Protein AF-A0A2B5W203-F1 (afdb_monomer_lite)

Structure (mmCIF, N/CA/C/O backbone):
data_AF-A0A2B5W203-F1
#
_entry.id   AF-A0A2B5W203-F1
#
loop_
_atom_site.group_PDB
_atom_site.id
_atom_site.type_symbol
_atom_site.label_atom_id
_atom_site.label_alt_id
_atom_site.label_comp_id
_atom_site.label_asym_id
_atom_site.label_entity_id
_atom_site.label_seq_id
_atom_site.pdbx_PDB_ins_code
_atom_site.Cartn_x
_atom_site.Cartn_y
_atom_site.Cartn_z
_atom_site.occupancy
_atom_site.B_iso_or_equiv
_atom_site.auth_seq_id
_atom_site.auth_comp_id
_atom_site.auth_asym_id
_atom_site.auth_atom_id
_atom_site.pdbx_PDB_model_num
ATOM 1 N N . PHE A 1 1 ? 1.251 5.546 0.254 1.00 95.94 1 PHE A N 1
ATOM 2 C CA . PHE A 1 1 ? 1.426 4.492 -0.749 1.00 95.94 1 PHE A CA 1
ATOM 3 C C . PHE A 1 1 ? 2.353 4.980 -1.851 1.00 95.94 1 PHE A C 1
ATOM 5 O O . PHE A 1 1 ? 2.478 6.185 -2.088 1.00 95.94 1 PHE A O 1
ATOM 12 N N . TYR A 1 2 ? 3.015 4.024 -2.481 1.00 98.06 2 TYR A N 1
ATOM 13 C CA . TYR A 1 2 ? 4.114 4.180 -3.423 1.00 98.06 2 TYR A CA 1
ATOM 14 C C . TYR A 1 2 ? 3.804 3.365 -4.689 1.00 98.06 2 TYR A C 1
ATOM 16 O O . TYR A 1 2 ? 2.963 2.466 -4.639 1.00 98.06 2 TYR A O 1
ATOM 24 N N . ASP A 1 3 ? 4.456 3.666 -5.815 1.00 96.94 3 ASP A N 1
ATOM 25 C CA . ASP A 1 3 ? 4.309 2.913 -7.082 1.00 96.94 3 ASP A CA 1
ATOM 26 C C . ASP A 1 3 ? 5.179 1.646 -7.176 1.00 96.94 3 ASP A C 1
ATOM 28 O O . ASP A 1 3 ? 5.355 1.071 -8.250 1.00 96.94 3 ASP A O 1
ATOM 32 N N . GLY A 1 4 ? 5.708 1.200 -6.041 1.00 96.56 4 GLY A N 1
ATOM 33 C CA . GLY A 1 4 ? 6.547 0.020 -5.902 1.00 96.56 4 GLY A CA 1
ATOM 34 C C . GLY A 1 4 ? 7.124 -0.068 -4.491 1.00 96.56 4 GLY A C 1
ATOM 35 O O . GLY A 1 4 ? 7.037 0.888 -3.714 1.00 96.56 4 GLY A O 1
ATOM 36 N N . ILE A 1 5 ? 7.749 -1.200 -4.173 1.00 95.75 5 ILE A N 1
ATOM 37 C CA . ILE A 1 5 ? 8.584 -1.343 -2.972 1.00 95.75 5 ILE A CA 1
ATOM 38 C C . ILE A 1 5 ? 9.750 -0.359 -3.079 1.00 95.75 5 ILE A C 1
ATOM 40 O O . ILE A 1 5 ? 10.472 -0.375 -4.075 1.00 95.75 5 ILE A O 1
ATOM 44 N N . ASN A 1 6 ? 9.913 0.510 -2.076 1.00 93.06 6 ASN A N 1
ATOM 45 C CA . ASN A 1 6 ? 10.867 1.629 -2.106 1.00 93.06 6 ASN A CA 1
ATOM 46 C C . ASN A 1 6 ? 10.713 2.541 -3.346 1.00 93.06 6 ASN A C 1
ATOM 48 O O . ASN A 1 6 ? 11.669 3.190 -3.771 1.00 93.06 6 ASN A O 1
ATOM 52 N N . GLY A 1 7 ? 9.516 2.563 -3.944 1.00 94.56 7 GLY A N 1
ATOM 53 C CA . GLY A 1 7 ? 9.202 3.341 -5.138 1.00 94.56 7 GLY A CA 1
ATOM 54 C C . GLY A 1 7 ? 8.976 4.825 -4.854 1.00 94.56 7 GLY A C 1
ATOM 55 O O . GLY A 1 7 ? 9.182 5.329 -3.748 1.00 94.56 7 GLY A O 1
ATOM 56 N N . SER A 1 8 ? 8.491 5.543 -5.861 1.00 98.06 8 SER A N 1
ATOM 57 C CA . SER A 1 8 ? 8.130 6.952 -5.723 1.00 98.06 8 SER A CA 1
ATOM 58 C C . SER A 1 8 ? 6.858 7.110 -4.895 1.00 98.06 8 SER A C 1
ATOM 60 O O . SER A 1 8 ? 5.865 6.403 -5.093 1.00 98.06 8 SER A O 1
ATOM 62 N N . TYR A 1 9 ? 6.857 8.083 -3.984 1.00 97.56 9 TYR A N 1
ATOM 63 C CA . TYR A 1 9 ? 5.670 8.433 -3.206 1.00 97.56 9 TYR A CA 1
ATOM 64 C C . TYR A 1 9 ? 4.543 8.926 -4.125 1.00 97.56 9 TYR A C 1
ATOM 66 O O . TYR A 1 9 ? 4.755 9.804 -4.963 1.00 97.56 9 TYR A O 1
ATOM 74 N N . LYS A 1 10 ? 3.333 8.380 -3.959 1.00 97.75 10 LYS A N 1
ATOM 75 C CA . LYS A 1 10 ? 2.145 8.773 -4.742 1.00 97.75 10 LYS A CA 1
ATOM 76 C C . LYS A 1 10 ? 1.056 9.437 -3.918 1.00 97.75 10 LYS A C 1
ATOM 78 O O . LYS A 1 10 ? 0.237 10.164 -4.470 1.00 97.75 10 LYS A O 1
ATOM 83 N N . GLY A 1 11 ? 1.023 9.200 -2.612 1.00 96.50 11 GLY A N 1
ATOM 84 C CA . GLY A 1 11 ? -0.001 9.789 -1.760 1.00 96.50 11 GLY A CA 1
ATOM 85 C C . GLY A 1 11 ? -0.177 9.072 -0.435 1.00 96.50 11 GLY A C 1
ATOM 86 O O . GLY A 1 11 ? 0.501 8.089 -0.130 1.00 96.50 11 GLY A O 1
ATOM 87 N N . ARG A 1 12 ? -1.134 9.556 0.353 1.00 94.69 12 ARG A N 1
ATOM 88 C CA . ARG A 1 12 ? -1.472 9.017 1.670 1.00 94.69 12 ARG A CA 1
ATOM 89 C C . ARG A 1 12 ? -2.843 8.351 1.633 1.00 94.69 12 ARG A C 1
ATOM 91 O O . ARG A 1 12 ? -3.757 8.843 0.983 1.00 94.69 12 ARG A O 1
ATOM 98 N N . ILE A 1 13 ? -2.975 7.246 2.358 1.00 93.00 13 ILE A N 1
ATOM 99 C CA . ILE A 1 13 ? -4.269 6.621 2.632 1.00 93.00 13 ILE A CA 1
ATOM 100 C C . ILE A 1 13 ? -4.845 7.320 3.864 1.00 93.00 13 ILE A C 1
ATOM 102 O O . ILE A 1 13 ? -4.191 7.373 4.905 1.00 93.00 13 ILE A O 1
ATOM 106 N N . THR A 1 14 ? -6.030 7.907 3.730 1.00 92.88 14 THR A N 1
ATOM 107 C CA . THR A 1 14 ? -6.731 8.611 4.821 1.00 92.88 14 THR A CA 1
ATOM 108 C C . THR A 1 14 ? -8.029 7.923 5.235 1.00 92.88 14 THR A C 1
ATOM 110 O O . THR A 1 14 ? -8.603 8.285 6.261 1.00 92.88 14 THR A O 1
ATOM 113 N N . SER A 1 15 ? -8.487 6.940 4.453 1.00 89.25 15 SER A N 1
ATOM 114 C CA . SER A 1 15 ? -9.642 6.115 4.801 1.00 89.25 15 SER A CA 1
ATOM 115 C C . SER A 1 15 ? -9.352 5.280 6.047 1.00 89.25 15 SER A C 1
ATOM 117 O O . SER A 1 15 ? -8.224 4.829 6.239 1.00 89.25 15 SER A O 1
ATOM 119 N N . LYS A 1 16 ? -10.383 5.067 6.867 1.00 89.50 16 LYS A N 1
ATOM 120 C CA . LYS A 1 16 ? -10.359 4.129 7.999 1.00 89.50 16 LYS A CA 1
ATOM 121 C C . LYS A 1 16 ? -10.983 2.773 7.661 1.00 89.50 16 LYS A C 1
ATOM 123 O O . LYS A 1 16 ? -10.979 1.885 8.504 1.00 89.50 16 LYS A O 1
ATOM 128 N N . GLU A 1 17 ? -11.535 2.632 6.459 1.00 94.31 17 GLU A N 1
ATOM 129 C CA . GLU A 1 17 ? -12.119 1.375 5.9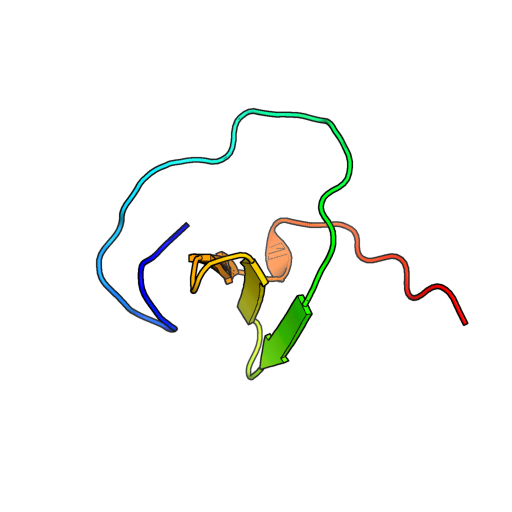99 1.00 94.31 17 GLU A CA 1
ATOM 130 C C . GLU A 1 17 ? -11.034 0.304 5.799 1.00 94.31 17 GLU A C 1
ATOM 132 O O . GLU A 1 17 ? -9.923 0.644 5.369 1.00 94.31 17 GLU A O 1
ATOM 137 N N . PRO A 1 18 ? -11.344 -0.982 6.051 1.00 93.81 18 PRO A N 1
ATOM 138 C CA . PRO A 1 18 ? -10.434 -2.080 5.754 1.00 93.81 18 PRO A CA 1
ATOM 139 C C . PRO A 1 18 ? -10.005 -2.094 4.283 1.00 93.81 18 PRO A C 1
ATOM 141 O O . PRO A 1 18 ? -10.796 -1.826 3.377 1.00 93.81 18 PRO A O 1
ATOM 144 N N . LEU A 1 19 ? -8.745 -2.456 4.044 1.00 94.06 19 LEU A N 1
ATOM 145 C CA . LEU A 1 19 ? -8.189 -2.631 2.705 1.00 94.06 19 LEU A CA 1
ATOM 146 C C . LEU A 1 19 ? -7.928 -4.109 2.442 1.00 94.06 19 LEU A C 1
ATOM 148 O O . LEU A 1 19 ? -7.413 -4.823 3.301 1.00 94.06 19 LEU A O 1
ATOM 152 N N . THR A 1 20 ? -8.227 -4.556 1.227 1.00 95.31 20 THR A N 1
ATOM 153 C CA . THR A 1 20 ? -7.798 -5.876 0.768 1.00 95.31 20 THR A CA 1
ATOM 154 C C . THR A 1 20 ? -6.297 -5.863 0.509 1.00 95.31 2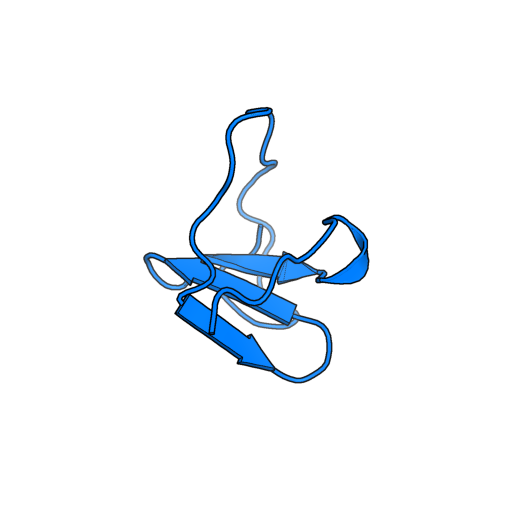0 THR A C 1
ATOM 156 O O . THR A 1 20 ? -5.794 -5.024 -0.240 1.00 95.31 20 THR A O 1
ATOM 159 N N . VAL A 1 21 ? -5.594 -6.823 1.104 1.00 95.81 21 VAL A N 1
ATOM 160 C CA . VAL A 1 21 ? -4.188 -7.095 0.808 1.00 95.81 21 VAL A CA 1
ATOM 161 C C . VAL A 1 21 ? -4.121 -8.092 -0.345 1.00 95.81 21 VAL A C 1
ATOM 163 O O . VAL A 1 21 ? -4.619 -9.208 -0.226 1.00 95.81 21 VAL A O 1
ATOM 166 N N . PHE A 1 22 ? -3.518 -7.693 -1.464 1.00 95.75 22 PHE A N 1
ATOM 167 C CA . PHE A 1 22 ? -3.371 -8.542 -2.653 1.00 95.75 22 PHE A CA 1
ATOM 168 C C . PHE A 1 22 ? -2.037 -9.286 -2.680 1.00 95.75 22 PHE A C 1
ATOM 170 O O . PHE A 1 22 ? -1.964 -10.413 -3.164 1.00 95.75 22 PHE A O 1
ATOM 177 N N . PHE A 1 23 ? -0.979 -8.666 -2.159 1.00 96.25 23 PHE A N 1
ATOM 178 C CA . PHE A 1 23 ? 0.342 -9.277 -2.061 1.00 96.25 23 PHE A CA 1
ATOM 179 C C . PHE A 1 23 ? 1.076 -8.762 -0.826 1.00 96.25 23 PHE A C 1
ATOM 181 O O . PHE A 1 23 ? 0.895 -7.608 -0.442 1.00 96.25 23 PHE A O 1
ATOM 188 N N . ARG A 1 24 ? 1.925 -9.601 -0.226 1.00 95.81 24 ARG A N 1
ATOM 189 C CA . ARG A 1 24 ? 2.822 -9.234 0.879 1.00 95.81 24 ARG A CA 1
ATOM 190 C C . ARG A 1 24 ? 4.244 -9.626 0.511 1.00 95.81 24 ARG A C 1
ATOM 192 O O . ARG A 1 24 ? 4.475 -10.746 0.057 1.00 95.81 24 ARG A O 1
ATOM 199 N N . LYS A 1 25 ? 5.198 -8.714 0.680 1.00 96.31 25 LYS A N 1
ATOM 200 C CA . LYS A 1 25 ? 6.614 -8.963 0.393 1.00 96.31 25 LYS A CA 1
ATOM 201 C C . LYS A 1 25 ? 7.505 -8.035 1.204 1.00 96.31 25 LYS A C 1
ATOM 203 O O . LYS A 1 25 ? 7.346 -6.827 1.122 1.00 96.31 25 LYS A O 1
ATOM 208 N N . GLU A 1 26 ? 8.471 -8.604 1.927 1.00 95.56 26 GLU A N 1
ATOM 209 C CA . GLU A 1 26 ? 9.570 -7.851 2.562 1.00 95.56 26 GLU A CA 1
ATOM 210 C C . GLU A 1 26 ? 9.100 -6.657 3.428 1.00 95.56 26 GLU A C 1
ATOM 212 O O . GLU A 1 26 ? 9.705 -5.590 3.410 1.00 95.56 26 GLU A O 1
ATOM 217 N N . GLY A 1 27 ? 8.000 -6.817 4.175 1.00 96.56 27 GLY A N 1
ATOM 218 C CA . GLY A 1 27 ? 7.431 -5.747 5.011 1.00 96.56 27 GLY A CA 1
ATOM 219 C C . GLY A 1 27 ? 6.570 -4.728 4.253 1.00 96.56 27 GLY A C 1
ATOM 220 O O . GLY A 1 27 ? 6.225 -3.684 4.803 1.00 96.56 27 GLY A O 1
ATOM 221 N N . TRP A 1 28 ? 6.208 -5.021 3.004 1.00 97.88 28 TRP A N 1
ATOM 222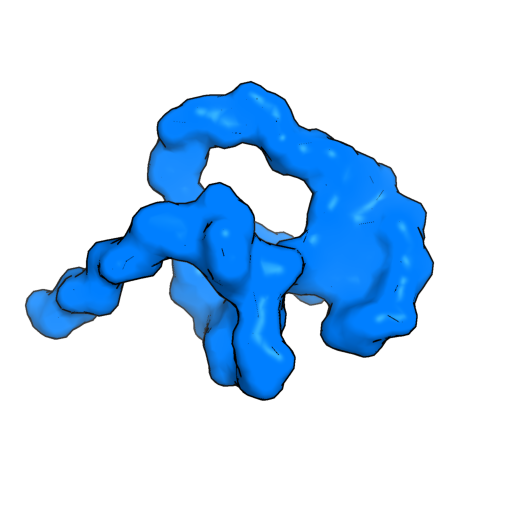 C CA . TRP A 1 28 ? 5.303 -4.226 2.181 1.00 97.88 28 TRP A CA 1
ATOM 223 C C . TRP A 1 28 ? 4.055 -5.010 1.806 1.00 97.88 28 TRP A C 1
ATOM 225 O O . TRP A 1 28 ? 4.115 -6.215 1.553 1.00 97.88 28 TRP A O 1
ATOM 235 N N . ILE A 1 29 ? 2.945 -4.290 1.674 1.00 97.31 29 ILE A N 1
ATOM 236 C CA . ILE A 1 29 ? 1.676 -4.828 1.191 1.00 97.31 29 ILE A CA 1
ATOM 237 C C . ILE A 1 29 ? 1.220 -4.082 -0.071 1.00 97.31 29 ILE A C 1
ATOM 239 O O . ILE A 1 29 ? 1.293 -2.850 -0.126 1.00 97.31 29 ILE A O 1
ATOM 243 N N . ASP A 1 30 ? 0.761 -4.821 -1.084 1.00 97.38 30 ASP A N 1
ATOM 244 C CA . ASP A 1 30 ? 0.047 -4.267 -2.241 1.00 97.38 30 ASP A CA 1
ATOM 245 C C . ASP A 1 30 ? -1.449 -4.207 -1.923 1.00 97.38 30 ASP A C 1
ATOM 247 O O . ASP A 1 30 ? -2.087 -5.230 -1.662 1.00 97.38 30 ASP A O 1
ATOM 251 N N . ILE A 1 31 ? -2.008 -2.999 -1.969 1.00 96.31 31 ILE A N 1
ATOM 252 C CA . ILE A 1 31 ? -3.438 -2.725 -1.762 1.00 96.31 31 ILE A CA 1
ATOM 253 C C . ILE A 1 31 ? -4.196 -2.574 -3.096 1.00 96.31 31 ILE A C 1
ATOM 255 O O . ILE A 1 31 ? -5.233 -1.906 -3.190 1.00 96.31 31 ILE A O 1
ATOM 259 N N . GLY A 1 32 ? -3.652 -3.174 -4.155 1.00 95.62 32 GLY A N 1
ATOM 260 C CA . GLY A 1 32 ? -4.239 -3.300 -5.482 1.00 95.62 32 GLY A CA 1
ATOM 261 C C . GLY A 1 32 ? -3.803 -2.188 -6.429 1.00 95.62 32 GLY A C 1
ATOM 262 O O . GLY A 1 32 ? -3.673 -1.027 -6.038 1.00 95.62 32 GLY A O 1
ATOM 263 N N . GLY A 1 33 ? -3.626 -2.531 -7.707 1.00 94.19 33 GLY A N 1
ATOM 264 C CA . GLY A 1 33 ? -3.213 -1.578 -8.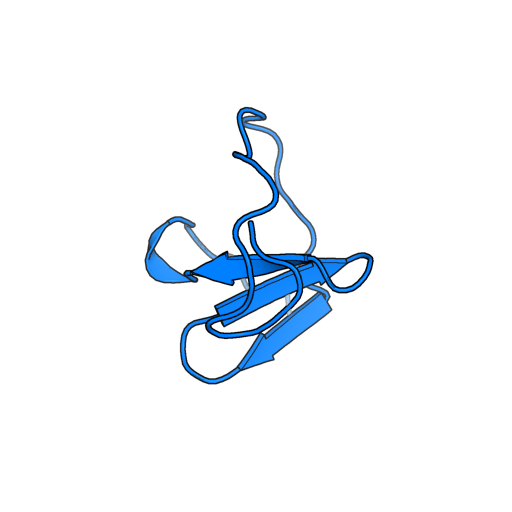741 1.00 94.19 33 GLY A CA 1
ATOM 265 C C . GLY A 1 33 ? -1.757 -1.126 -8.609 1.00 94.19 33 GLY A C 1
ATOM 266 O O . GLY A 1 33 ? -1.460 0.023 -8.932 1.00 94.19 33 GLY A O 1
ATOM 267 N N . ASN A 1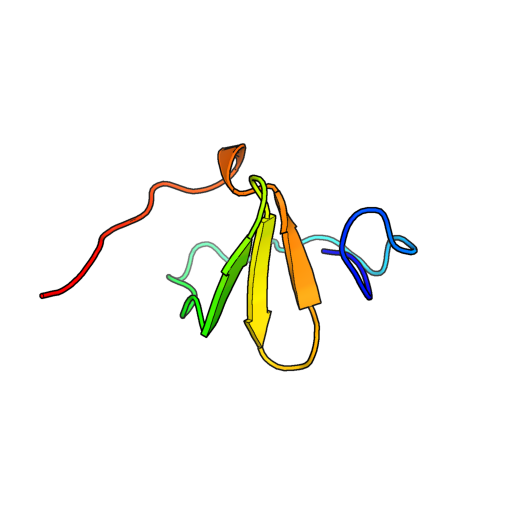 34 ? -0.870 -2.004 -8.121 1.00 94.81 34 ASN A N 1
ATOM 268 C CA . ASN A 1 34 ? 0.546 -1.711 -7.881 1.00 94.81 34 ASN A CA 1
ATOM 269 C C . ASN A 1 34 ? 0.739 -0.531 -6.908 1.00 94.81 34 ASN A C 1
ATOM 271 O O . ASN A 1 34 ? 1.550 0.371 -7.135 1.00 94.81 34 ASN A O 1
ATOM 275 N N . ARG A 1 35 ? -0.053 -0.514 -5.828 1.00 96.94 35 ARG A N 1
ATOM 276 C CA . ARG A 1 35 ? -0.000 0.513 -4.784 1.00 96.94 35 ARG A CA 1
ATOM 277 C C . ARG A 1 35 ? 0.546 -0.124 -3.524 1.00 96.94 35 ARG A C 1
ATOM 279 O O . ARG A 1 35 ? -0.163 -0.832 -2.817 1.00 96.94 35 ARG A O 1
ATOM 286 N N . TRP A 1 36 ? 1.797 0.185 -3.227 1.00 98.06 36 TRP A N 1
ATOM 287 C CA . TRP A 1 36 ? 2.525 -0.439 -2.133 1.00 98.06 36 TRP A CA 1
ATOM 288 C C . TRP A 1 36 ? 2.549 0.459 -0.904 1.00 98.06 36 TRP A C 1
ATOM 290 O O . TRP A 1 36 ? 2.663 1.686 -1.006 1.00 98.06 36 TRP A O 1
ATOM 300 N N . THR A 1 37 ? 2.438 -0.131 0.277 1.00 97.31 37 THR A N 1
ATOM 301 C CA . THR A 1 37 ? 2.540 0.586 1.550 1.00 97.31 37 THR A CA 1
ATOM 302 C C . THR A 1 37 ? 3.278 -0.264 2.586 1.00 97.31 37 THR A C 1
ATOM 304 O O . THR A 1 37 ? 3.186 -1.491 2.508 1.00 97.31 37 THR A O 1
ATOM 307 N N . PRO A 1 38 ? 4.013 0.351 3.532 1.00 96.81 38 PRO A N 1
ATOM 308 C CA . PRO A 1 38 ? 4.632 -0.387 4.625 1.00 96.81 38 PRO A CA 1
ATOM 309 C C . PRO A 1 38 ? 3.581 -1.144 5.432 1.00 96.81 38 PRO A C 1
ATOM 311 O O . PRO A 1 38 ? 2.522 -0.599 5.753 1.00 96.81 38 PRO A O 1
ATOM 314 N N . GLU A 1 39 ? 3.888 -2.397 5.740 1.00 96.50 39 GLU A N 1
ATOM 315 C CA . GLU A 1 39 ? 3.030 -3.298 6.503 1.00 96.50 39 GLU A CA 1
ATOM 316 C C . GLU A 1 39 ? 2.821 -2.799 7.941 1.00 96.50 39 GLU A C 1
ATOM 318 O O . GLU A 1 39 ? 1.712 -2.865 8.458 1.00 96.50 39 GLU A O 1
ATOM 323 N N . GLU A 1 40 ? 3.852 -2.201 8.545 1.00 96.31 40 GLU A N 1
ATOM 324 C CA . GLU A 1 40 ? 3.866 -1.707 9.934 1.00 96.31 40 GLU A CA 1
ATOM 325 C C . GLU A 1 40 ? 2.818 -0.626 10.262 1.00 96.31 40 GLU A C 1
ATOM 327 O O . GLU A 1 40 ? 2.646 -0.253 11.419 1.00 96.31 40 GLU A O 1
ATOM 332 N N . HIS A 1 41 ? 2.129 -0.080 9.258 1.00 94.88 41 HIS A N 1
ATOM 333 C CA . HIS A 1 41 ? 1.071 0.914 9.447 1.00 94.88 41 HIS A CA 1
ATOM 334 C C . HIS A 1 41 ? -0.327 0.302 9.609 1.00 94.88 41 HIS A C 1
ATOM 336 O O . HIS A 1 41 ? -1.292 1.054 9.757 1.00 94.88 41 HIS A O 1
ATOM 342 N N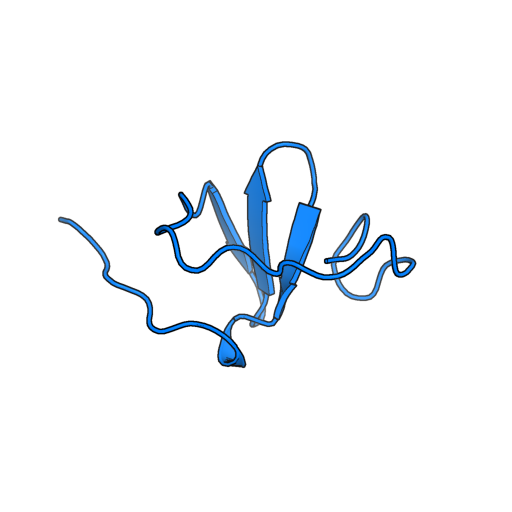 . PHE A 1 42 ? -0.453 -1.025 9.543 1.00 93.62 42 PHE A N 1
ATOM 343 C CA . PHE A 1 42 ? -1.736 -1.719 9.528 1.00 93.62 42 PHE A CA 1
ATOM 344 C C . PHE A 1 42 ? -1.773 -2.860 10.537 1.00 93.62 42 PHE A C 1
ATOM 346 O O . PHE A 1 42 ? -0.825 -3.632 10.664 1.00 93.62 42 PHE A O 1
ATOM 353 N N . ASP A 1 43 ? -2.931 -3.026 11.166 1.00 94.75 43 ASP A N 1
ATOM 354 C CA . ASP A 1 43 ? -3.295 -4.285 11.799 1.00 94.75 43 ASP A CA 1
ATOM 355 C C . ASP A 1 43 ? -3.775 -5.249 10.705 1.00 94.75 43 ASP A C 1
ATOM 357 O O . ASP A 1 43 ? -4.764 -4.979 10.018 1.00 94.75 43 ASP A O 1
ATOM 361 N N . ILE A 1 44 ? -3.063 -6.362 10.507 1.00 93.19 44 ILE A N 1
ATOM 362 C CA . ILE A 1 44 ? -3.404 -7.353 9.478 1.00 93.19 44 ILE A CA 1
ATOM 363 C C . ILE A 1 44 ? -4.185 -8.509 10.088 1.00 93.19 44 ILE A C 1
ATOM 365 O O . ILE A 1 44 ? -3.746 -9.151 11.041 1.00 93.19 44 ILE A O 1
ATOM 369 N N . VAL A 1 45 ? -5.325 -8.811 9.470 1.00 93.56 45 VAL A N 1
ATOM 370 C CA . VAL A 1 45 ? -6.145 -9.980 9.786 1.00 93.56 45 VAL A CA 1
ATOM 371 C C . VAL A 1 45 ? -6.058 -10.962 8.622 1.00 93.56 45 VAL A C 1
ATOM 373 O O . VAL A 1 45 ? -6.623 -10.719 7.557 1.00 93.56 45 VAL A O 1
ATOM 376 N N . ASP A 1 46 ? -5.356 -12.078 8.825 1.00 88.00 46 ASP A N 1
ATOM 377 C CA . ASP A 1 46 ? -5.340 -13.185 7.867 1.00 88.00 46 ASP A CA 1
ATOM 378 C C . ASP A 1 46 ? -6.631 -13.998 8.027 1.00 88.00 46 ASP A C 1
ATOM 380 O O . ASP A 1 46 ? -6.827 -14.716 9.012 1.00 88.00 46 ASP A O 1
ATOM 384 N N . ILE A 1 47 ? -7.530 -13.868 7.054 1.00 80.69 47 ILE A N 1
ATOM 385 C CA . ILE A 1 47 ? -8.780 -14.626 7.010 1.00 80.69 47 ILE A CA 1
ATOM 386 C C . ILE A 1 47 ? -8.467 -15.955 6.316 1.00 80.69 47 ILE A C 1
ATOM 388 O O . ILE A 1 47 ? -8.159 -15.973 5.125 1.00 80.69 47 ILE A O 1
ATOM 392 N N . ARG A 1 48 ? -8.457 -17.042 7.091 1.00 69.56 48 ARG A N 1
ATOM 393 C CA . ARG A 1 48 ? -8.269 -18.412 6.592 1.00 69.56 48 ARG A CA 1
ATOM 394 C C . ARG A 1 48 ? -9.576 -19.015 6.103 1.00 69.56 48 ARG A C 1
ATOM 396 O O . ARG A 1 48 ? -10.619 -18.704 6.720 1.00 69.56 48 ARG A O 1
#

Secondary structure (DSSP, 8-state):
-BSSTT--B-------S-----EEETTEEE-SSS-EEEGGGS------

Radius of gyration: 10.3 Å; chains: 1; bounding box: 23×28×20 Å

Organism: NCBI:txid155322

Sequence (48 aa):
FYDGINGSYKGRITSKEPLTVFFRKEGWIDIGGNRWTPEEHFDIVDIR

pLDDT: mean 94.44, std 4.72, range [69.56, 98.06]

Foldseek 3Di:
DALADVHHDDDDDPDPDDADFPDDDDQWTDSDPSDIDGVVVDDDDDDD